Protein AF-A0A6B2VCV6-F1 (afdb_monomer)

Nearest PDB structures (foldseek):
  8g5c-assembly1_A  TM=2.458E-01  e=2.739E+00  Homo sapiens
  7qw4-assembly15_O  TM=3.442E-01  e=7.381E+00  Paracoccus denitrificans PD1222
  5jpq-assembly1_s  TM=2.391E-01  e=9.457E+00  Thermochaetoides thermophila

Mean predicted aligned error: 9.66 Å

Structure (mmCIF, N/CA/C/O backbone):
data_AF-A0A6B2VCV6-F1
#
_entry.id   AF-A0A6B2VCV6-F1
#
loop_
_atom_site.group_PDB
_atom_site.id
_atom_site.type_symbol
_atom_site.label_atom_id
_atom_site.label_alt_id
_atom_site.label_comp_id
_atom_site.label_asym_id
_atom_site.label_entity_id
_atom_site.label_seq_id
_atom_site.pdbx_PDB_ins_code
_atom_site.Cartn_x
_atom_site.Cartn_y
_atom_site.Cartn_z
_atom_site.occupancy
_atom_site.B_iso_or_equiv
_atom_site.auth_seq_id
_atom_site.auth_comp_id
_atom_site.auth_asym_id
_atom_site.auth_atom_id
_atom_site.pdbx_PDB_model_num
ATOM 1 N N . ASN A 1 1 ? -29.596 -4.178 15.393 1.00 35.25 1 ASN A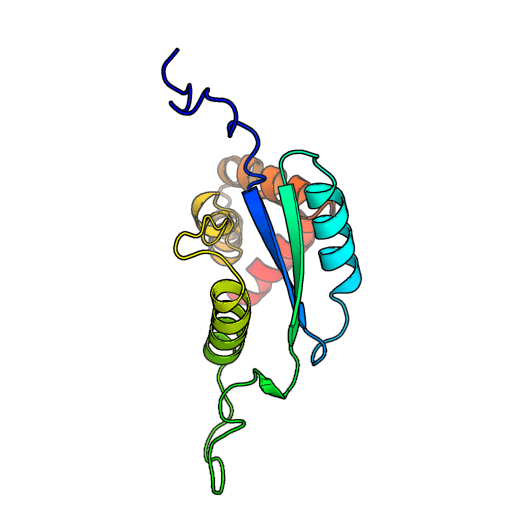 N 1
ATOM 2 C CA . ASN A 1 1 ? -28.484 -3.269 15.048 1.00 35.25 1 ASN A CA 1
ATOM 3 C C . ASN A 1 1 ? -28.053 -3.535 13.619 1.00 35.25 1 ASN A C 1
ATOM 5 O O . ASN A 1 1 ? -27.617 -4.648 13.352 1.00 35.25 1 ASN A O 1
ATOM 9 N N . PRO A 1 2 ? -28.209 -2.577 12.695 1.00 34.88 2 PRO A N 1
ATOM 10 C CA . PRO A 1 2 ? -27.600 -2.697 11.377 1.00 34.88 2 PRO A CA 1
ATOM 11 C C . PRO A 1 2 ? -26.077 -2.692 11.575 1.00 34.88 2 PRO 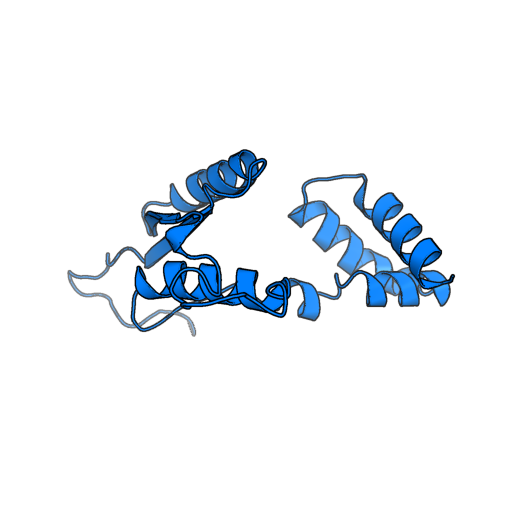A C 1
ATOM 13 O O . PRO A 1 2 ? -25.546 -1.776 12.197 1.00 34.88 2 PRO A O 1
ATOM 16 N N . GLY A 1 3 ? -25.395 -3.759 11.151 1.00 47.78 3 GLY A N 1
ATOM 17 C CA . GLY A 1 3 ? -23.944 -3.923 11.326 1.00 47.78 3 GLY A CA 1
ATOM 18 C C . GLY A 1 3 ? -23.490 -5.245 11.952 1.00 47.78 3 GLY A C 1
ATOM 19 O O . GLY A 1 3 ? -22.289 -5.468 12.076 1.00 47.78 3 GLY A O 1
ATOM 20 N N . THR A 1 4 ? -24.398 -6.145 12.336 1.00 46.25 4 THR A N 1
ATOM 21 C CA . THR A 1 4 ? -24.001 -7.504 12.730 1.00 46.25 4 THR A CA 1
ATOM 22 C C . THR A 1 4 ? -23.734 -8.323 11.469 1.00 46.25 4 THR A C 1
ATOM 24 O O . THR A 1 4 ? -24.664 -8.638 10.729 1.00 46.25 4 THR A O 1
ATOM 27 N N . LEU A 1 5 ? -22.466 -8.638 11.198 1.00 49.47 5 LEU A N 1
ATOM 28 C CA . LEU A 1 5 ? -22.099 -9.587 10.147 1.00 49.47 5 LEU A CA 1
ATOM 29 C C . LEU A 1 5 ? -22.738 -10.948 10.473 1.00 49.47 5 LEU A C 1
ATOM 31 O O . LEU A 1 5 ? -22.487 -11.525 11.535 1.00 49.47 5 LEU A O 1
ATOM 35 N N . LEU A 1 6 ? -23.602 -11.431 9.579 1.00 46.47 6 LEU A N 1
ATOM 36 C CA . LEU A 1 6 ? -24.189 -12.768 9.651 1.00 46.47 6 LEU A CA 1
ATOM 37 C C . LEU A 1 6 ? -23.083 -13.792 9.380 1.00 46.47 6 LEU A C 1
ATOM 39 O O . LEU A 1 6 ? -22.550 -13.867 8.280 1.00 46.47 6 LEU A O 1
ATOM 43 N N . GLY A 1 7 ? -22.720 -14.536 10.422 1.00 47.88 7 GLY A N 1
ATOM 44 C CA . GLY A 1 7 ? -21.598 -15.474 10.422 1.00 47.88 7 GLY A CA 1
ATOM 45 C C . GLY A 1 7 ? -21.258 -15.919 11.842 1.00 47.88 7 GLY A C 1
ATOM 46 O O . GLY A 1 7 ? -20.132 -15.762 12.292 1.00 47.88 7 GLY A O 1
ATOM 47 N N . HIS A 1 8 ? -22.260 -16.373 12.600 1.00 47.62 8 HIS A N 1
ATOM 48 C CA . HIS A 1 8 ? -22.093 -16.906 13.959 1.00 47.62 8 HIS A CA 1
ATOM 49 C C . HIS A 1 8 ? -22.407 -18.409 13.966 1.00 47.62 8 HIS A C 1
ATOM 51 O O . HIS A 1 8 ? -23.435 -18.849 14.469 1.00 47.62 8 HIS A O 1
ATOM 57 N N . GLY A 1 9 ? -21.509 -19.190 13.368 1.00 42.28 9 GLY A N 1
ATOM 58 C CA . GLY A 1 9 ? -21.375 -20.634 13.589 1.00 42.28 9 GLY A CA 1
ATOM 59 C C . GLY A 1 9 ? -19.960 -20.935 14.085 1.00 42.28 9 GLY A C 1
ATOM 60 O O . GLY A 1 9 ? -19.148 -20.023 14.157 1.00 42.28 9 GLY A O 1
ATOM 61 N N . ALA A 1 10 ? -19.616 -22.184 14.400 1.00 44.38 10 ALA A N 1
ATOM 62 C CA . ALA A 1 10 ? -18.304 -22.578 14.950 1.00 44.38 10 ALA A CA 1
ATOM 63 C C . ALA A 1 10 ? -17.058 -22.220 14.085 1.00 44.38 10 ALA A C 1
ATOM 65 O O . ALA A 1 10 ? -15.936 -22.490 14.501 1.00 44.38 10 ALA A O 1
ATOM 66 N N . GLY A 1 11 ? -17.241 -21.575 12.924 1.00 49.94 11 GLY A N 1
ATOM 67 C CA . GLY A 1 11 ? -16.219 -20.878 12.128 1.00 49.94 11 GLY A CA 1
ATOM 68 C C . GLY A 1 11 ? -16.146 -19.351 12.344 1.00 49.94 11 GLY A C 1
ATOM 69 O O . GLY A 1 11 ? -15.506 -18.659 11.563 1.00 49.94 11 GLY A O 1
ATOM 70 N N . ALA A 1 12 ? -16.775 -18.797 13.390 1.00 46.66 12 ALA A N 1
ATOM 71 C CA . ALA A 1 12 ? -16.830 -17.362 13.737 1.00 46.66 12 ALA A CA 1
ATOM 72 C C . ALA A 1 12 ? -15.486 -16.768 14.229 1.00 46.66 12 ALA A C 1
ATOM 74 O O . ALA A 1 12 ? -15.444 -15.882 15.084 1.00 46.66 12 ALA A O 1
ATOM 75 N N . GLY A 1 13 ? -14.380 -17.281 13.697 1.00 48.06 13 GLY A N 1
ATOM 76 C CA . GLY A 1 13 ? -13.006 -16.941 14.039 1.00 48.06 13 GLY A CA 1
ATOM 77 C C . GLY A 1 13 ? -12.074 -16.966 12.830 1.00 48.06 13 GLY A C 1
ATOM 78 O O . GLY A 1 13 ? -10.865 -17.102 13.020 1.00 48.06 13 GLY A O 1
ATOM 79 N N . GLU A 1 14 ? -12.596 -16.853 11.603 1.00 53.38 14 GLU A N 1
ATOM 80 C CA . GLU A 1 14 ? -11.739 -16.616 10.441 1.00 53.38 14 GLU A CA 1
ATOM 81 C C . GLU A 1 14 ? -11.044 -15.264 10.621 1.00 53.38 14 GLU A C 1
ATOM 83 O O . GLU A 1 14 ? -11.632 -14.187 10.504 1.00 53.38 14 GLU A O 1
ATOM 88 N N . ARG A 1 15 ? -9.778 -15.342 11.030 1.00 68.69 15 ARG A N 1
ATOM 89 C CA . ARG A 1 15 ? -8.917 -14.188 11.242 1.00 68.69 15 ARG A CA 1
ATOM 90 C C . ARG A 1 15 ? -8.770 -13.475 9.905 1.00 68.69 15 ARG A C 1
ATOM 92 O O . ARG A 1 15 ? -8.280 -14.076 8.952 1.00 68.69 15 ARG A O 1
ATOM 99 N N . LEU A 1 16 ? -9.182 -12.209 9.835 1.00 86.25 16 LEU A N 1
ATOM 100 C CA . LEU A 1 16 ? -8.983 -11.410 8.628 1.00 86.25 16 LEU A CA 1
ATOM 101 C C . LEU A 1 16 ? -7.488 -11.406 8.304 1.00 86.25 16 LEU A C 1
ATOM 103 O O . LEU A 1 16 ? -6.654 -11.134 9.173 1.00 86.25 16 LEU A O 1
ATOM 107 N N . LEU A 1 17 ? -7.150 -11.722 7.059 1.00 90.00 17 LEU A N 1
ATOM 108 C CA . LEU A 1 17 ? -5.768 -11.740 6.615 1.00 90.00 17 LEU A CA 1
ATOM 109 C C . LEU A 1 17 ? -5.266 -10.298 6.482 1.00 90.00 17 LEU A C 1
ATOM 111 O O . LEU A 1 17 ? -5.728 -9.536 5.632 1.00 90.00 17 LEU A O 1
ATOM 115 N N . ALA A 1 18 ? -4.316 -9.919 7.328 1.00 92.69 18 ALA A N 1
ATOM 116 C CA . ALA A 1 18 ? -3.593 -8.665 7.208 1.00 92.69 18 ALA A CA 1
ATOM 117 C C . ALA A 1 18 ? -2.308 -8.937 6.425 1.00 92.69 18 ALA A C 1
ATOM 119 O O . ALA A 1 18 ? -1.439 -9.657 6.908 1.00 92.69 18 ALA A O 1
ATOM 120 N N . VAL A 1 19 ? -2.180 -8.369 5.225 1.00 93.69 19 VAL A N 1
ATOM 121 C CA . VAL A 1 19 ? -0.991 -8.554 4.380 1.00 93.69 19 VAL A CA 1
ATOM 122 C C . VAL A 1 19 ? -0.165 -7.274 4.350 1.00 93.69 19 VAL A C 1
ATOM 124 O O . VAL A 1 19 ? -0.638 -6.218 3.917 1.00 93.69 19 VAL A O 1
ATOM 127 N N . THR A 1 20 ? 1.090 -7.362 4.780 1.00 93.81 20 THR A N 1
ATOM 128 C CA . THR A 1 20 ? 2.066 -6.269 4.690 1.00 93.81 20 THR A CA 1
ATOM 129 C C . THR A 1 20 ? 3.143 -6.634 3.687 1.00 93.81 20 THR A C 1
ATOM 131 O O . THR A 1 20 ? 3.700 -7.721 3.751 1.00 93.81 20 THR A O 1
ATOM 134 N N . PHE A 1 21 ? 3.443 -5.723 2.763 1.00 93.12 21 PHE A N 1
ATOM 135 C CA . PHE A 1 21 ? 4.557 -5.897 1.838 1.00 93.12 21 PHE A CA 1
ATOM 136 C C . PHE A 1 21 ? 5.822 -5.284 2.441 1.00 93.12 21 PHE A C 1
ATOM 138 O O . PHE A 1 21 ? 5.796 -4.119 2.837 1.00 93.12 21 PHE A O 1
ATOM 145 N N . ASN A 1 22 ? 6.896 -6.063 2.512 1.00 93.88 22 ASN A N 1
ATOM 146 C CA . ASN A 1 22 ? 8.218 -5.627 2.929 1.00 93.88 22 ASN A CA 1
ATOM 147 C C . ASN A 1 22 ? 9.128 -5.568 1.699 1.00 93.88 22 ASN A C 1
ATOM 149 O O . ASN A 1 22 ? 9.493 -6.603 1.143 1.00 93.88 22 ASN A O 1
ATOM 153 N N . ASP A 1 23 ? 9.450 -4.353 1.270 1.00 92.19 23 ASP A N 1
ATOM 154 C CA . ASP A 1 23 ? 10.297 -4.117 0.108 1.00 92.19 23 ASP A CA 1
ATOM 155 C C . ASP A 1 23 ? 11.773 -4.167 0.503 1.00 92.19 23 ASP A C 1
ATOM 157 O O . ASP A 1 23 ? 12.258 -3.295 1.219 1.00 92.19 23 ASP A O 1
ATOM 161 N N . LEU A 1 24 ? 12.482 -5.183 0.028 1.00 91.88 24 LEU A N 1
ATOM 162 C CA . LEU A 1 24 ? 13.901 -5.394 0.286 1.00 91.88 24 LEU A CA 1
ATOM 163 C C . LEU A 1 24 ? 14.797 -4.554 -0.635 1.00 91.88 24 LEU A C 1
ATOM 165 O O . LEU A 1 24 ? 15.972 -4.377 -0.324 1.00 91.88 24 LEU A O 1
ATOM 169 N N . ALA A 1 25 ? 14.263 -4.010 -1.735 1.00 89.12 25 ALA A N 1
ATOM 170 C CA . ALA A 1 25 ? 15.018 -3.152 -2.650 1.00 89.12 25 ALA A CA 1
ATOM 171 C C . ALA A 1 25 ? 15.107 -1.692 -2.163 1.00 89.12 25 ALA A C 1
ATOM 173 O O . ALA A 1 25 ? 15.866 -0.895 -2.715 1.00 89.12 25 ALA A O 1
ATOM 174 N N . VAL A 1 26 ? 14.324 -1.306 -1.146 1.00 85.12 26 VAL A N 1
ATOM 175 C CA . VAL A 1 26 ? 14.257 0.074 -0.643 1.00 85.12 26 VAL A CA 1
ATOM 176 C C . VAL A 1 26 ? 14.344 0.099 0.882 1.00 85.12 26 VAL A C 1
ATOM 178 O O . VAL A 1 26 ? 13.467 -0.412 1.571 1.00 85.12 26 VAL A O 1
ATOM 181 N N . GLY A 1 27 ? 15.364 0.769 1.423 1.00 85.69 27 GLY A N 1
ATOM 182 C CA . GLY A 1 27 ? 15.507 0.971 2.871 1.00 85.69 27 GLY A CA 1
ATOM 183 C C . GLY A 1 27 ? 14.557 2.027 3.459 1.00 85.69 27 GLY A C 1
ATOM 184 O O . GLY A 1 27 ? 13.921 2.799 2.737 1.00 85.69 27 GLY A O 1
ATOM 185 N N . GLY A 1 28 ? 14.490 2.104 4.794 1.00 85.88 28 GLY A N 1
ATOM 186 C CA . GLY A 1 28 ? 13.758 3.162 5.508 1.00 85.88 28 GLY A CA 1
ATOM 187 C C . GLY A 1 28 ? 12.273 2.863 5.748 1.00 85.88 28 GLY A C 1
ATOM 188 O O . GLY A 1 28 ? 11.483 3.780 5.995 1.00 85.88 28 GLY A O 1
ATOM 189 N N . ARG A 1 29 ? 11.868 1.593 5.638 1.00 85.88 29 ARG A N 1
ATOM 190 C CA . ARG A 1 29 ? 10.486 1.121 5.846 1.00 85.88 29 ARG A CA 1
ATOM 191 C C . ARG A 1 29 ? 10.279 0.402 7.177 1.00 85.88 29 ARG A C 1
ATOM 193 O O . ARG A 1 29 ? 9.159 0.000 7.482 1.00 85.88 29 ARG A O 1
ATOM 200 N N . GLU A 1 30 ? 11.309 0.309 8.007 1.00 89.94 30 GLU A N 1
ATOM 201 C CA . GLU A 1 30 ? 11.318 -0.447 9.262 1.00 89.94 30 GLU A CA 1
ATOM 202 C C . GLU A 1 30 ? 10.234 0.062 10.219 1.00 89.94 30 GLU A C 1
ATOM 204 O O . GLU A 1 30 ? 9.441 -0.716 10.744 1.00 89.94 30 GLU A O 1
ATOM 209 N N . ALA A 1 31 ? 10.107 1.386 10.350 1.00 88.88 31 ALA A N 1
ATOM 210 C CA . ALA A 1 31 ? 9.077 1.996 11.187 1.00 88.88 31 ALA A CA 1
ATOM 211 C C . ALA A 1 31 ? 7.649 1.743 10.664 1.00 88.88 31 ALA A C 1
ATOM 213 O O . ALA A 1 31 ? 6.692 1.738 11.434 1.00 88.88 31 ALA A O 1
ATOM 214 N N . GLU A 1 32 ? 7.466 1.586 9.349 1.00 89.19 32 GLU A N 1
ATOM 215 C CA . GLU A 1 32 ? 6.163 1.243 8.766 1.00 89.19 32 GLU A CA 1
ATOM 216 C C . GLU A 1 32 ? 5.815 -0.227 9.011 1.00 89.19 32 GLU A C 1
ATOM 218 O O . GLU A 1 32 ? 4.681 -0.523 9.393 1.00 89.19 32 GLU A O 1
ATOM 223 N N . LEU A 1 33 ? 6.799 -1.118 8.874 1.00 92.19 33 LEU A N 1
ATOM 224 C CA . LEU A 1 33 ? 6.669 -2.540 9.177 1.00 92.19 33 LEU A CA 1
ATOM 225 C C . LEU A 1 33 ? 6.339 -2.774 10.661 1.00 92.19 33 LEU A C 1
ATOM 227 O O . LEU A 1 33 ? 5.417 -3.525 10.973 1.00 92.19 33 LEU A O 1
ATOM 231 N N . GLU A 1 34 ? 7.027 -2.082 11.572 1.00 93.38 34 GLU A N 1
ATOM 232 C CA . GLU A 1 34 ? 6.776 -2.150 13.017 1.00 93.38 34 GLU A CA 1
ATOM 233 C C . GLU A 1 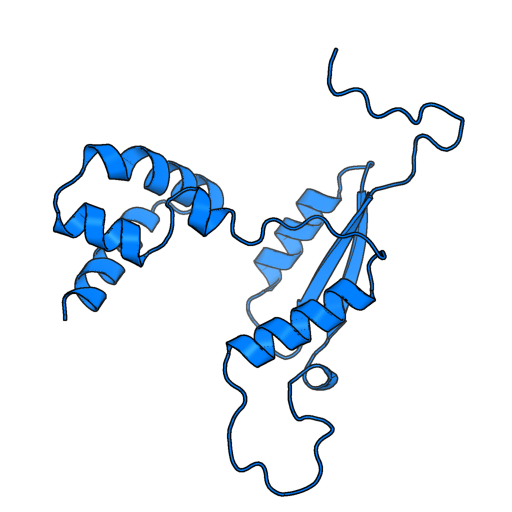34 ? 5.355 -1.682 13.370 1.00 93.38 34 GLU A C 1
ATOM 235 O O . GLU A 1 34 ? 4.629 -2.349 14.117 1.00 93.38 34 GLU A O 1
ATOM 240 N N . ARG A 1 35 ? 4.908 -0.563 12.777 1.00 91.25 35 ARG A N 1
ATOM 241 C CA . ARG A 1 35 ? 3.526 -0.083 12.937 1.00 91.25 35 ARG A CA 1
ATOM 242 C C . ARG A 1 35 ? 2.514 -1.107 12.432 1.00 91.25 35 ARG A C 1
ATOM 244 O O . ARG A 1 35 ? 1.504 -1.333 13.097 1.00 91.25 35 ARG A O 1
ATOM 251 N N . ALA A 1 36 ? 2.771 -1.729 11.282 1.00 92.94 36 ALA A N 1
ATOM 252 C CA . ALA A 1 36 ? 1.907 -2.775 10.748 1.00 92.94 36 ALA A CA 1
ATOM 253 C C . ALA A 1 36 ? 1.847 -3.993 11.683 1.00 92.94 36 ALA A C 1
ATOM 255 O O . ALA A 1 36 ? 0.750 -4.462 11.976 1.00 92.94 36 ALA A O 1
ATOM 256 N N . GLY A 1 37 ? 2.987 -4.439 12.221 1.00 92.69 37 GLY A N 1
ATOM 257 C CA . GLY A 1 37 ? 3.050 -5.521 13.209 1.00 92.69 37 GLY A CA 1
ATOM 258 C C . GLY A 1 37 ? 2.272 -5.202 14.488 1.00 92.69 37 GLY A C 1
ATOM 259 O O . GLY A 1 37 ? 1.497 -6.025 14.968 1.00 92.69 37 GLY A O 1
ATOM 260 N N . THR A 1 38 ? 2.384 -3.969 14.988 1.00 94.62 38 THR A N 1
ATOM 261 C CA . THR A 1 38 ? 1.621 -3.504 16.161 1.00 94.62 38 THR A CA 1
ATOM 262 C C . THR A 1 38 ? 0.112 -3.536 15.907 1.00 94.62 38 THR A C 1
ATOM 264 O O . THR A 1 38 ? -0.652 -3.995 16.753 1.00 94.62 38 THR A O 1
ATOM 267 N N . LEU A 1 39 ? -0.337 -3.080 14.733 1.00 89.62 39 LEU A N 1
ATOM 268 C CA . LEU A 1 39 ? -1.752 -3.136 14.346 1.00 89.62 39 LEU A CA 1
ATOM 269 C C . LEU A 1 39 ? -2.242 -4.580 14.179 1.00 89.62 39 LEU A C 1
ATOM 271 O O . LEU A 1 39 ? -3.375 -4.902 14.546 1.00 89.62 39 LEU A O 1
ATOM 275 N N . ALA A 1 40 ? -1.387 -5.445 13.640 1.00 90.38 40 ALA A N 1
ATOM 276 C CA . ALA A 1 40 ? -1.707 -6.832 13.351 1.00 90.38 40 ALA A CA 1
ATOM 277 C C . ALA A 1 40 ? -1.610 -7.764 14.572 1.00 90.38 40 ALA A C 1
ATOM 279 O O . ALA A 1 40 ? -2.106 -8.885 14.512 1.00 90.38 40 ALA A O 1
ATOM 280 N N . ALA A 1 41 ? -1.089 -7.283 15.708 1.00 89.06 41 ALA A N 1
ATOM 281 C CA . ALA A 1 41 ? -1.139 -7.976 17.000 1.00 89.06 41 ALA A CA 1
ATOM 282 C C . ALA A 1 41 ? -2.575 -8.183 17.532 1.00 89.06 41 ALA A C 1
ATOM 284 O O . ALA A 1 41 ? -2.786 -8.873 18.531 1.00 89.06 41 ALA A O 1
ATOM 285 N N . ASN A 1 42 ? -3.583 -7.594 16.878 1.00 86.88 42 ASN A N 1
ATOM 286 C CA . ASN A 1 42 ? -4.987 -7.855 17.164 1.00 86.88 42 ASN A CA 1
ATOM 287 C C . ASN A 1 42 ? -5.327 -9.344 16.918 1.00 86.88 42 ASN A C 1
ATOM 289 O O . ASN A 1 42 ? -5.192 -9.803 15.786 1.00 86.88 42 ASN A O 1
ATOM 293 N N . PRO A 1 43 ? -5.872 -10.084 17.907 1.00 85.12 43 PRO A N 1
ATOM 294 C CA . PRO A 1 43 ? -6.189 -11.512 17.766 1.00 85.12 43 PRO A CA 1
ATOM 295 C C . PRO A 1 43 ? -7.165 -11.860 16.633 1.00 85.12 43 PRO A C 1
ATOM 297 O O . PRO A 1 43 ? -7.256 -13.017 16.228 1.00 85.12 43 PRO A O 1
ATOM 300 N N . ARG A 1 44 ? -7.916 -10.872 16.128 1.00 86.00 44 ARG A N 1
ATOM 301 C CA . ARG A 1 44 ? -8.831 -11.025 14.986 1.00 86.00 44 ARG A CA 1
ATOM 302 C C . ARG A 1 44 ? -8.123 -11.008 13.632 1.00 86.00 44 ARG A C 1
ATOM 304 O O . ARG A 1 44 ? -8.783 -11.228 12.621 1.00 86.00 44 ARG A O 1
ATOM 311 N N . LEU A 1 45 ? -6.826 -10.709 13.603 1.00 88.62 45 LEU A N 1
ATOM 312 C CA . LEU A 1 45 ? -6.025 -10.620 12.392 1.00 88.62 45 LEU A CA 1
ATOM 313 C C . LEU A 1 45 ? -5.038 -11.786 12.319 1.00 88.62 45 LEU A C 1
ATOM 315 O O . LEU A 1 45 ? -4.482 -12.228 13.323 1.00 88.62 45 LEU A O 1
ATOM 319 N N . HIS A 1 46 ? -4.825 -12.288 11.108 1.00 88.06 46 HIS A N 1
ATOM 320 C CA . HIS A 1 46 ? -3.717 -13.174 10.783 1.00 88.06 46 HIS A CA 1
ATOM 321 C C . HIS A 1 46 ? -2.728 -12.364 9.953 1.00 88.06 46 HIS A C 1
ATOM 323 O O . HIS A 1 46 ? -3.041 -11.976 8.828 1.00 88.06 46 HIS A O 1
ATOM 329 N N . HIS A 1 47 ? -1.573 -12.032 10.530 1.00 91.19 47 HIS A N 1
ATOM 330 C CA . HIS A 1 47 ? -0.588 -11.178 9.870 1.00 91.19 47 HIS A CA 1
ATOM 331 C C . HIS A 1 47 ? 0.340 -12.001 8.987 1.00 91.19 47 HIS A C 1
ATOM 333 O O . HIS A 1 47 ? 0.982 -12.932 9.463 1.00 91.19 47 HIS A O 1
ATOM 339 N N . VAL A 1 48 ? 0.442 -11.626 7.716 1.00 91.94 48 VAL A N 1
ATOM 340 C CA . VAL A 1 48 ? 1.421 -12.172 6.778 1.00 91.94 48 VAL A CA 1
ATOM 341 C C . VAL A 1 48 ? 2.268 -11.029 6.244 1.00 91.94 48 VAL A C 1
ATOM 343 O O . VAL A 1 48 ? 1.752 -10.034 5.728 1.00 91.94 48 VAL A O 1
ATOM 346 N N . VAL A 1 49 ? 3.583 -11.184 6.364 1.00 93.62 49 VAL A N 1
ATOM 347 C CA . VAL A 1 49 ? 4.554 -10.288 5.744 1.00 93.62 49 VAL A CA 1
ATOM 348 C C . VAL A 1 49 ? 5.051 -10.944 4.466 1.00 93.62 49 VAL A C 1
ATOM 350 O O . VAL A 1 49 ? 5.614 -12.033 4.496 1.00 93.62 49 VAL A O 1
ATOM 353 N N . VAL A 1 50 ? 4.826 -10.271 3.346 1.00 93.06 50 VAL A N 1
ATOM 354 C CA . VAL A 1 50 ? 5.269 -10.689 2.019 1.00 93.06 50 VAL A CA 1
ATOM 355 C C . VAL A 1 50 ? 6.497 -9.876 1.683 1.00 93.06 50 VAL A C 1
ATOM 357 O O . VAL A 1 50 ? 6.422 -8.652 1.596 1.00 93.06 50 VAL A O 1
ATOM 360 N N . THR A 1 51 ? 7.625 -10.541 1.509 1.00 93.38 51 THR A N 1
ATOM 361 C CA . THR A 1 51 ? 8.851 -9.898 1.046 1.00 93.38 51 THR A CA 1
ATOM 362 C C . THR A 1 51 ? 8.893 -9.878 -0.474 1.00 93.38 51 THR A C 1
ATOM 364 O O . THR A 1 51 ? 8.498 -10.850 -1.111 1.00 93.38 51 THR A O 1
ATOM 367 N N . GLY A 1 52 ? 9.414 -8.801 -1.044 1.00 91.50 52 GLY A N 1
ATOM 368 C CA . GLY A 1 52 ? 9.846 -8.750 -2.440 1.00 91.50 52 GLY A CA 1
ATOM 369 C C . GLY A 1 52 ? 10.971 -7.736 -2.581 1.00 91.50 52 GLY A C 1
ATOM 370 O O . GLY A 1 52 ? 11.164 -6.918 -1.685 1.00 91.50 52 GLY A O 1
ATOM 371 N N . GLY A 1 53 ? 11.727 -7.788 -3.667 1.00 91.06 53 GLY A N 1
ATOM 372 C CA . GLY A 1 53 ? 12.827 -6.871 -3.932 1.00 91.06 53 GLY A CA 1
ATOM 373 C C . GLY A 1 53 ? 12.949 -6.575 -5.420 1.00 91.06 53 GLY A C 1
ATOM 374 O O . GLY A 1 53 ? 11.986 -6.162 -6.064 1.00 91.06 53 GLY A O 1
ATOM 375 N N . GLU A 1 54 ? 14.147 -6.752 -5.965 1.00 90.94 54 GLU A N 1
ATOM 376 C CA . GLU A 1 54 ? 14.417 -6.501 -7.385 1.00 90.94 54 GLU A CA 1
ATOM 377 C C . GLU A 1 54 ? 13.601 -7.418 -8.310 1.00 90.94 54 GLU A C 1
ATOM 379 O O . GLU A 1 54 ? 13.195 -7.000 -9.389 1.00 90.94 54 GLU A O 1
ATOM 384 N N . ASP A 1 55 ? 13.263 -8.616 -7.836 1.00 91.00 55 ASP A N 1
ATOM 385 C CA . ASP A 1 55 ? 12.449 -9.626 -8.519 1.00 91.00 55 ASP A CA 1
ATOM 386 C C . ASP A 1 55 ? 11.003 -9.186 -8.799 1.00 91.00 55 ASP A C 1
ATOM 388 O O . ASP A 1 55 ? 10.346 -9.736 -9.676 1.00 91.00 55 ASP A O 1
ATOM 392 N N . VAL A 1 56 ? 10.494 -8.184 -8.076 1.00 92.69 56 VAL A N 1
ATOM 393 C CA . VAL A 1 56 ? 9.150 -7.627 -8.308 1.00 92.69 56 VAL A CA 1
ATOM 394 C C . VAL A 1 56 ? 9.180 -6.266 -9.001 1.00 92.69 56 VAL A C 1
ATOM 396 O O . VAL A 1 56 ? 8.129 -5.632 -9.152 1.00 92.69 56 VAL A O 1
ATOM 399 N N . LEU A 1 57 ? 10.359 -5.771 -9.394 1.00 90.94 57 LEU A N 1
ATOM 400 C CA . LEU A 1 57 ? 10.461 -4.509 -10.118 1.00 90.94 57 LEU A CA 1
ATOM 401 C C . LEU A 1 57 ? 9.920 -4.656 -11.548 1.00 90.94 57 LEU A C 1
ATOM 403 O O . LEU A 1 57 ? 10.060 -5.708 -12.174 1.00 90.94 57 LEU A O 1
ATOM 407 N N . PRO A 1 58 ? 9.297 -3.601 -12.106 1.00 91.25 58 PRO A N 1
ATOM 408 C CA . PRO A 1 58 ? 8.894 -3.624 -13.502 1.00 91.25 58 PRO A CA 1
ATOM 409 C C . PRO A 1 58 ? 10.104 -3.851 -14.410 1.00 91.25 58 PRO A C 1
ATOM 411 O O . PRO A 1 58 ? 11.183 -3.325 -14.149 1.00 91.25 58 PRO A O 1
ATOM 414 N N . TYR A 1 59 ? 9.873 -4.570 -15.506 1.00 90.31 59 TYR A N 1
ATOM 415 C CA . TYR A 1 59 ? 10.850 -4.844 -16.564 1.00 90.31 59 TYR A CA 1
ATOM 416 C C . TYR A 1 59 ? 11.983 -5.816 -16.210 1.00 90.31 59 TYR A C 1
ATOM 418 O O . TYR A 1 59 ? 12.819 -6.059 -17.071 1.00 90.31 59 TYR A O 1
ATOM 426 N N . VAL A 1 60 ? 11.991 -6.420 -15.014 1.00 90.19 60 VAL A N 1
ATOM 427 C CA . VAL A 1 60 ? 13.033 -7.389 -14.617 1.00 90.19 60 VAL A CA 1
ATOM 428 C C . VAL A 1 60 ? 13.114 -8.607 -15.550 1.00 90.19 60 VAL A C 1
ATOM 430 O O . VAL A 1 60 ? 14.205 -9.087 -15.831 1.00 90.19 60 VAL A O 1
ATOM 433 N N . ASP A 1 61 ? 11.974 -9.042 -16.091 1.00 88.88 61 ASP A N 1
ATOM 434 C CA . ASP A 1 61 ? 11.874 -10.191 -17.002 1.00 88.88 61 ASP A CA 1
ATOM 435 C C . ASP A 1 61 ? 11.907 -9.797 -18.494 1.00 88.88 61 ASP A C 1
ATOM 437 O O . ASP A 1 61 ? 11.618 -10.626 -19.357 1.00 88.88 61 ASP A O 1
ATOM 441 N N . LEU A 1 62 ? 12.162 -8.523 -18.825 1.00 89.94 62 LEU A N 1
ATOM 442 C CA . LEU A 1 62 ? 12.241 -8.090 -20.222 1.00 89.94 62 LEU A CA 1
ATOM 443 C C . LEU A 1 62 ? 13.652 -8.289 -20.773 1.00 89.94 62 LEU A C 1
ATOM 445 O O . LEU A 1 62 ? 14.626 -7.773 -20.232 1.00 89.94 62 LEU A O 1
ATOM 449 N N . ASP A 1 63 ? 13.732 -8.973 -21.910 1.00 87.44 63 ASP A N 1
ATOM 450 C CA . ASP A 1 63 ? 14.980 -9.157 -22.639 1.00 87.44 63 ASP A CA 1
ATOM 451 C C . ASP A 1 63 ? 15.309 -7.946 -23.527 1.00 87.44 63 ASP A C 1
ATOM 453 O O . ASP A 1 63 ? 14.443 -7.369 -24.191 1.00 87.44 63 ASP A O 1
ATOM 457 N N . GLY A 1 64 ? 16.601 -7.618 -23.613 1.00 85.50 64 GLY A N 1
ATOM 458 C CA . GLY A 1 64 ? 17.128 -6.577 -24.498 1.00 85.50 64 GLY A CA 1
ATOM 459 C C . GLY A 1 64 ? 17.356 -5.219 -23.819 1.00 85.50 64 GLY A C 1
ATOM 460 O O . GLY A 1 64 ? 17.132 -5.059 -22.620 1.00 85.50 64 GLY A O 1
ATOM 461 N N . PRO A 1 65 ? 17.881 -4.228 -24.561 1.00 84.94 65 PRO A N 1
ATOM 462 C CA . PRO A 1 65 ? 18.184 -2.917 -24.001 1.00 84.94 65 PRO A CA 1
ATOM 463 C C . PRO A 1 65 ? 16.894 -2.175 -23.632 1.00 84.94 65 PRO A C 1
ATOM 465 O O . PRO A 1 65 ? 16.067 -1.885 -24.498 1.00 84.94 65 PRO A O 1
ATOM 468 N N . LEU A 1 66 ? 16.746 -1.834 -22.351 1.00 86.06 66 LEU A N 1
ATOM 469 C CA . LEU A 1 66 ? 15.646 -1.002 -21.871 1.00 86.06 66 LEU A CA 1
ATOM 470 C C . LEU A 1 66 ? 15.813 0.423 -22.417 1.00 86.06 66 LEU A C 1
ATOM 472 O O . LEU A 1 66 ? 16.832 1.070 -22.177 1.00 86.06 66 LEU A O 1
ATOM 476 N N . THR A 1 67 ? 14.822 0.907 -23.166 1.00 88.25 67 THR A N 1
ATOM 477 C CA . THR A 1 67 ? 14.820 2.272 -23.720 1.00 88.25 67 THR A CA 1
ATOM 478 C C . THR A 1 67 ? 14.393 3.319 -22.698 1.00 88.25 67 THR A C 1
ATOM 480 O O . THR A 1 67 ? 14.742 4.486 -22.848 1.00 88.25 67 THR A O 1
ATOM 483 N N . ASP A 1 68 ? 13.663 2.897 -21.663 1.00 87.50 68 ASP A N 1
ATOM 484 C CA . ASP A 1 68 ? 13.023 3.766 -20.683 1.00 87.50 68 ASP A CA 1
ATOM 485 C C . ASP A 1 68 ? 13.091 3.164 -19.276 1.00 87.50 68 ASP A C 1
ATOM 487 O O . ASP A 1 68 ? 12.987 1.949 -19.085 1.00 87.50 68 ASP A O 1
ATOM 491 N N . GLU A 1 69 ? 13.200 4.030 -18.269 1.00 87.81 69 GLU A N 1
ATOM 492 C CA . GLU A 1 69 ? 13.081 3.633 -16.866 1.00 87.81 69 GLU A CA 1
ATOM 493 C C . GLU A 1 69 ? 11.604 3.504 -16.452 1.00 87.81 69 GLU A C 1
ATOM 495 O O . GLU A 1 69 ? 10.751 4.291 -16.887 1.00 87.81 69 GLU A O 1
ATOM 500 N N . PRO A 1 70 ? 11.253 2.542 -15.578 1.00 89.69 70 PRO A N 1
ATOM 501 C CA . PRO A 1 70 ? 9.885 2.408 -15.114 1.00 89.69 70 PRO A CA 1
ATOM 502 C C . PRO A 1 70 ? 9.479 3.608 -14.257 1.00 89.69 70 PRO A C 1
ATOM 504 O O . PRO A 1 70 ? 10.083 3.917 -13.230 1.00 89.69 70 PRO A O 1
ATOM 507 N N . GLY A 1 71 ? 8.378 4.253 -14.643 1.00 91.69 71 GLY A N 1
ATOM 508 C CA . GLY A 1 71 ? 7.803 5.338 -13.858 1.00 91.69 71 GLY A CA 1
ATOM 509 C C . GLY A 1 71 ? 7.415 4.887 -12.435 1.00 91.69 71 GLY A C 1
ATOM 510 O O . GLY A 1 71 ? 7.013 3.735 -12.235 1.00 91.69 71 GLY A O 1
ATOM 511 N N . PRO A 1 72 ? 7.425 5.786 -11.430 1.00 90.62 72 PRO A N 1
ATOM 512 C CA . PRO A 1 72 ? 7.123 5.435 -10.034 1.00 90.62 72 PRO A CA 1
ATOM 513 C C . PRO A 1 72 ? 5.758 4.757 -9.812 1.00 90.62 72 PRO A C 1
ATOM 515 O O . PRO A 1 72 ? 5.580 3.979 -8.867 1.00 90.62 72 PRO A O 1
ATOM 518 N N . SER A 1 73 ? 4.780 5.041 -10.677 1.00 90.94 73 SER A N 1
ATOM 519 C CA . SER A 1 73 ? 3.461 4.403 -10.662 1.00 90.94 73 SER A CA 1
ATOM 520 C C . SER A 1 73 ? 3.530 2.916 -11.010 1.00 90.94 73 SER A C 1
ATOM 522 O O . SER A 1 73 ? 2.866 2.122 -10.346 1.00 90.94 73 SER A O 1
ATOM 524 N N . LEU A 1 74 ? 4.357 2.527 -11.986 1.00 92.88 74 LEU A N 1
ATOM 525 C CA . LEU A 1 74 ? 4.551 1.129 -12.379 1.00 92.88 74 LEU A CA 1
ATOM 526 C C . LEU A 1 74 ? 5.228 0.342 -11.264 1.00 92.88 74 LEU A C 1
ATOM 528 O O . LEU A 1 74 ? 4.769 -0.742 -10.915 1.00 92.88 74 LEU A O 1
ATOM 532 N N . VAL A 1 75 ? 6.250 0.926 -10.639 1.00 91.88 75 VAL A N 1
ATOM 533 C CA . VAL A 1 75 ? 6.928 0.313 -9.492 1.00 91.88 75 VAL A CA 1
ATOM 534 C C . VAL A 1 75 ? 5.942 0.093 -8.335 1.00 91.88 75 VAL A C 1
ATOM 536 O O . VAL A 1 75 ? 5.890 -0.979 -7.735 1.00 91.88 75 VAL A O 1
ATOM 539 N N . THR A 1 76 ? 5.100 1.088 -8.039 1.00 90.75 76 THR A N 1
ATOM 540 C CA . THR A 1 76 ? 4.063 0.969 -7.000 1.00 90.75 76 THR A CA 1
ATOM 541 C C . THR A 1 76 ? 3.024 -0.101 -7.350 1.00 90.75 76 THR A C 1
ATOM 543 O O . THR A 1 76 ? 2.641 -0.897 -6.492 1.00 90.75 76 THR A O 1
ATOM 546 N N . ALA A 1 77 ? 2.583 -0.150 -8.609 1.00 93.00 77 ALA A N 1
ATOM 547 C CA . ALA A 1 77 ? 1.616 -1.132 -9.085 1.00 93.00 77 ALA A CA 1
ATOM 548 C C . ALA A 1 77 ? 2.162 -2.567 -9.012 1.00 93.00 77 ALA A C 1
ATOM 550 O O . ALA A 1 77 ? 1.442 -3.460 -8.565 1.00 93.00 77 ALA A O 1
ATOM 551 N N . ALA A 1 78 ? 3.427 -2.785 -9.380 1.00 93.12 78 ALA A N 1
ATOM 552 C CA . ALA A 1 78 ? 4.070 -4.095 -9.310 1.00 93.12 78 ALA A CA 1
ATOM 553 C C . ALA A 1 78 ? 4.141 -4.616 -7.863 1.00 93.12 78 ALA A C 1
ATOM 555 O O . ALA A 1 78 ? 3.681 -5.721 -7.574 1.00 93.12 78 ALA A O 1
ATOM 556 N N . ARG A 1 79 ? 4.557 -3.763 -6.917 1.00 91.31 79 ARG A N 1
ATOM 557 C CA . ARG A 1 79 ? 4.550 -4.084 -5.477 1.00 91.31 79 ARG A CA 1
ATOM 558 C C . ARG A 1 79 ? 3.148 -4.371 -4.944 1.00 91.31 79 ARG A C 1
ATOM 560 O O . ARG A 1 79 ? 2.950 -5.295 -4.157 1.00 91.31 79 ARG A O 1
ATOM 567 N N . HIS A 1 80 ? 2.145 -3.599 -5.370 1.00 91.75 80 HIS A N 1
ATOM 568 C CA . HIS A 1 80 ? 0.754 -3.884 -5.020 1.00 91.75 80 HIS A CA 1
ATOM 569 C C . HIS A 1 80 ? 0.297 -5.231 -5.566 1.00 91.75 80 HIS A C 1
ATOM 571 O O . HIS A 1 80 ? -0.352 -5.969 -4.833 1.00 91.75 80 HIS A O 1
ATOM 577 N N . ARG A 1 81 ? 0.666 -5.582 -6.799 1.00 91.50 81 ARG A N 1
ATOM 578 C CA . ARG A 1 81 ? 0.337 -6.881 -7.386 1.00 91.50 81 ARG A CA 1
ATOM 579 C C . ARG A 1 81 ? 0.947 -8.027 -6.585 1.00 91.50 81 ARG A C 1
ATOM 581 O O . ARG A 1 81 ? 0.207 -8.931 -6.219 1.00 91.50 81 ARG A O 1
ATOM 588 N N . ALA A 1 82 ? 2.235 -7.947 -6.245 1.00 90.81 82 ALA A N 1
ATOM 589 C CA . ALA A 1 82 ? 2.910 -8.948 -5.417 1.00 90.81 82 ALA A CA 1
ATOM 590 C C . ALA A 1 82 ? 2.221 -9.119 -4.051 1.00 90.81 82 ALA A C 1
ATOM 592 O O . ALA A 1 82 ? 1.908 -10.231 -3.633 1.00 90.81 82 ALA A O 1
ATOM 593 N N . ARG A 1 83 ? 1.888 -8.003 -3.388 1.00 91.38 83 ARG A N 1
ATOM 594 C CA . ARG A 1 83 ? 1.161 -8.017 -2.110 1.00 91.38 83 ARG A CA 1
ATOM 595 C C . ARG A 1 83 ? -0.227 -8.650 -2.221 1.00 91.38 83 ARG A C 1
ATOM 597 O O . ARG A 1 83 ? -0.601 -9.436 -1.362 1.00 91.38 83 ARG A O 1
ATOM 604 N N . LEU A 1 84 ? -1.010 -8.248 -3.221 1.00 90.38 84 LEU A N 1
ATOM 605 C CA . LEU A 1 84 ? -2.394 -8.700 -3.386 1.00 90.38 84 LEU A CA 1
ATOM 606 C C . LEU A 1 84 ? -2.453 -10.166 -3.841 1.00 90.38 84 LEU A C 1
ATOM 608 O O . LEU A 1 84 ? -3.364 -10.884 -3.453 1.00 90.38 84 LEU A O 1
ATOM 612 N N . ALA A 1 85 ? -1.466 -10.636 -4.607 1.00 90.62 85 ALA A N 1
ATOM 613 C CA . ALA A 1 85 ? -1.374 -12.036 -5.021 1.00 90.62 85 ALA A CA 1
ATOM 614 C C . ALA A 1 85 ? -1.155 -12.999 -3.841 1.00 90.62 85 ALA A C 1
ATOM 616 O O . ALA A 1 85 ? -1.592 -14.142 -3.895 1.00 90.62 85 ALA A O 1
ATOM 617 N N . ALA A 1 86 ? -0.509 -12.533 -2.771 1.00 86.31 86 ALA A N 1
ATOM 618 C CA . ALA A 1 86 ? -0.346 -13.289 -1.530 1.00 86.31 86 ALA A CA 1
ATOM 619 C C . ALA A 1 86 ? -1.574 -13.220 -0.597 1.00 86.31 86 ALA A C 1
ATOM 621 O O . ALA A 1 86 ? -1.582 -13.851 0.461 1.00 86.31 86 ALA A O 1
ATOM 622 N N . GLY A 1 87 ? -2.574 -12.404 -0.945 1.00 81.81 87 GLY A N 1
ATOM 623 C CA . GLY A 1 87 ? -3.813 -12.234 -0.196 1.00 81.81 87 GLY A CA 1
ATOM 624 C C . GLY A 1 87 ? -4.942 -13.162 -0.655 1.00 81.81 87 GLY A C 1
ATOM 625 O O . GLY A 1 87 ? -4.726 -14.163 -1.332 1.00 81.81 87 GLY A O 1
ATOM 626 N N . SER A 1 88 ? -6.170 -12.820 -0.259 1.00 80.75 88 SER A N 1
ATOM 627 C CA . SER A 1 88 ? -7.393 -13.495 -0.723 1.00 80.75 88 SER A CA 1
ATOM 628 C C . SER A 1 88 ? -7.848 -12.934 -2.078 1.00 80.75 88 SER A C 1
ATOM 630 O O . SER A 1 88 ? -7.273 -11.980 -2.582 1.00 80.75 88 SER A O 1
ATOM 632 N N . ALA A 1 89 ? -8.908 -13.472 -2.678 1.00 85.25 89 ALA A N 1
ATOM 633 C CA . ALA A 1 89 ? -9.526 -12.851 -3.853 1.00 85.25 89 ALA A CA 1
ATOM 634 C C . ALA A 1 89 ? -10.039 -11.427 -3.544 1.00 85.25 89 ALA A C 1
ATOM 636 O O . ALA A 1 89 ? -9.881 -10.512 -4.354 1.00 85.25 89 ALA A O 1
ATOM 637 N N . ASP A 1 90 ? -10.572 -11.227 -2.336 1.00 89.69 90 ASP A N 1
ATOM 638 C CA . ASP A 1 90 ? -11.154 -9.963 -1.897 1.00 89.69 90 ASP A CA 1
ATOM 639 C C . ASP A 1 90 ? -10.222 -9.189 -0.967 1.00 89.69 90 ASP A C 1
ATOM 641 O O . ASP A 1 90 ? -9.662 -9.723 -0.006 1.00 89.69 90 ASP A O 1
ATOM 645 N N . HIS A 1 91 ? -10.094 -7.889 -1.233 1.00 89.88 91 HIS A N 1
ATOM 646 C CA . HIS A 1 91 ? -9.179 -7.012 -0.517 1.00 89.88 91 HIS A CA 1
ATOM 647 C C . HIS A 1 91 ? -9.859 -5.727 -0.058 1.00 89.88 91 HIS A C 1
ATOM 649 O O . HIS A 1 91 ? -10.372 -4.949 -0.862 1.00 89.88 91 HIS A O 1
ATOM 655 N N . PHE A 1 92 ? -9.746 -5.438 1.237 1.00 90.88 92 PHE A N 1
ATOM 656 C CA . PHE A 1 92 ? -10.024 -4.111 1.777 1.00 90.88 92 PHE A CA 1
ATOM 657 C C . PHE A 1 92 ? -8.727 -3.312 1.863 1.00 90.88 92 PHE A C 1
ATOM 659 O O . PHE A 1 92 ? -7.742 -3.760 2.449 1.00 90.88 92 PHE A O 1
ATOM 666 N N . THR A 1 93 ? -8.719 -2.108 1.292 1.00 89.88 93 THR A N 1
ATOM 667 C CA . THR A 1 93 ? -7.551 -1.221 1.345 1.00 89.88 93 THR A CA 1
ATOM 668 C C . THR A 1 93 ? -7.954 0.179 1.788 1.00 89.88 93 THR A C 1
ATOM 670 O O . THR A 1 93 ? -9.061 0.636 1.524 1.00 89.88 93 THR A O 1
ATOM 673 N N . GLY A 1 94 ? -7.030 0.881 2.444 1.00 88.19 94 GLY A N 1
ATOM 674 C CA . GLY A 1 94 ? -7.176 2.305 2.758 1.00 88.19 94 GLY A CA 1
ATOM 675 C C . GLY A 1 94 ? -6.752 3.234 1.614 1.00 88.19 94 GLY A C 1
ATOM 676 O O . GLY A 1 94 ? -6.513 4.419 1.857 1.00 88.19 94 GLY A O 1
ATOM 677 N N . TYR A 1 95 ? -6.578 2.719 0.389 1.00 86.62 95 TYR A N 1
ATOM 678 C CA . TYR A 1 95 ? -6.138 3.535 -0.741 1.00 86.62 95 TYR A CA 1
ATOM 679 C C . TYR A 1 95 ? -7.176 4.625 -1.039 1.00 86.62 95 TYR A C 1
ATOM 681 O O . TYR A 1 95 ? -8.378 4.385 -0.988 1.00 86.62 95 TYR A O 1
ATOM 689 N N . GLY A 1 96 ? -6.724 5.850 -1.307 1.00 83.25 96 GLY A N 1
ATOM 690 C CA . GLY A 1 96 ? -7.624 6.984 -1.538 1.00 83.25 96 GLY A CA 1
ATOM 691 C C . GLY A 1 96 ? -8.124 7.682 -0.267 1.00 83.25 96 GLY A C 1
ATOM 692 O O . GLY A 1 96 ? -8.589 8.818 -0.349 1.00 83.25 96 GLY A O 1
ATOM 693 N N . ALA A 1 97 ? -7.989 7.077 0.921 1.00 83.56 97 ALA A N 1
ATOM 694 C CA . ALA A 1 97 ? -8.495 7.679 2.158 1.00 83.56 97 ALA A CA 1
ATOM 695 C C . ALA A 1 97 ? -7.867 9.053 2.436 1.00 83.56 97 ALA A C 1
ATOM 697 O O . ALA A 1 97 ? -8.558 9.977 2.853 1.00 83.56 97 ALA A O 1
ATOM 698 N N . ARG A 1 98 ? -6.573 9.235 2.146 1.00 77.06 98 ARG A N 1
ATOM 699 C CA . ARG A 1 98 ? -5.884 10.525 2.324 1.00 77.06 98 ARG A CA 1
ATOM 700 C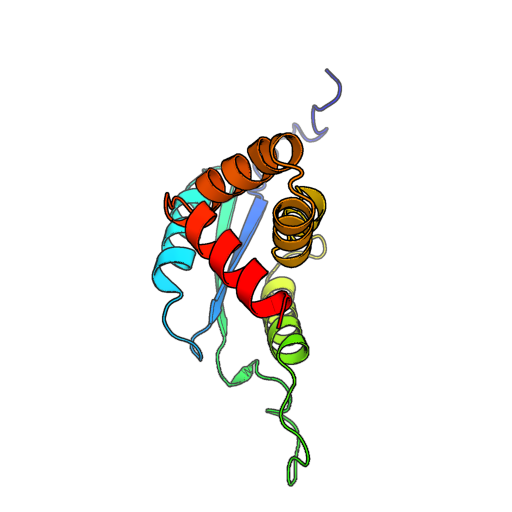 C . ARG A 1 98 ? -6.404 11.604 1.367 1.00 77.06 98 ARG A C 1
ATOM 702 O O . ARG A 1 98 ? -6.456 12.775 1.739 1.00 77.06 98 ARG A O 1
ATOM 709 N N . GLN A 1 99 ? -6.784 11.210 0.155 1.00 77.56 99 GLN A N 1
ATOM 710 C CA . GLN A 1 99 ? -7.347 12.074 -0.878 1.00 77.56 99 GLN A CA 1
ATOM 711 C C . GLN A 1 99 ? -8.768 12.509 -0.500 1.00 77.56 99 GLN A C 1
ATOM 713 O O . GLN A 1 99 ? -9.084 13.689 -0.605 1.00 77.56 99 GLN A O 1
ATOM 718 N N . VAL A 1 100 ? -9.585 11.576 0.002 1.00 75.25 100 VAL A N 1
ATOM 719 C CA . VAL A 1 100 ? -10.969 11.829 0.442 1.00 75.25 100 VAL A CA 1
ATOM 720 C C . VAL A 1 100 ? -11.022 12.622 1.748 1.00 75.25 100 VAL A C 1
ATOM 722 O O . VAL A 1 100 ? -11.861 13.500 1.910 1.00 75.25 100 VAL A O 1
ATOM 725 N N . LEU A 1 101 ? -10.108 12.357 2.685 1.00 71.56 101 LEU A N 1
ATOM 726 C CA . LEU A 1 101 ? -10.008 13.076 3.960 1.00 71.56 101 LEU A CA 1
ATOM 727 C C . LEU A 1 101 ? -9.336 14.450 3.826 1.00 71.56 101 LEU A C 1
ATOM 729 O O . LEU A 1 101 ? -8.885 15.013 4.825 1.00 71.56 101 LEU A O 1
ATOM 733 N N . ASP A 1 102 ? -9.285 15.004 2.610 1.00 68.50 102 ASP A N 1
ATOM 734 C CA . ASP A 1 102 ? -8.854 16.371 2.335 1.00 68.50 102 ASP A CA 1
ATOM 735 C C . ASP A 1 102 ? -7.384 16.681 2.676 1.00 68.50 102 ASP A C 1
ATOM 737 O O . ASP A 1 102 ? -6.962 17.839 2.650 1.00 68.50 102 ASP A O 1
ATOM 741 N N . ALA A 1 103 ? -6.575 15.652 2.939 1.00 70.56 103 ALA A N 1
ATOM 742 C CA . ALA A 1 103 ? -5.165 15.759 3.313 1.00 70.56 103 ALA A CA 1
ATOM 743 C C . ALA A 1 103 ? -4.210 15.695 2.100 1.00 70.56 103 ALA A C 1
ATOM 745 O O . ALA A 1 103 ? -3.019 15.391 2.249 1.00 70.56 103 ALA A O 1
ATOM 746 N N . HIS A 1 104 ? -4.718 15.964 0.890 1.00 75.69 104 HIS A N 1
ATOM 747 C CA . HIS A 1 104 ? -3.892 16.034 -0.313 1.00 75.69 104 HIS A CA 1
ATOM 748 C C . HIS A 1 104 ? -3.011 17.296 -0.279 1.00 75.69 104 HIS A C 1
ATOM 750 O O . HIS A 1 104 ? -3.554 18.396 -0.160 1.00 75.69 104 HIS A O 1
ATOM 756 N N . PRO A 1 105 ? -1.676 17.190 -0.430 1.00 74.88 105 PRO A N 1
ATOM 757 C CA . PRO A 1 105 ? -0.770 18.334 -0.306 1.00 74.88 105 PRO A CA 1
ATOM 758 C C . PRO A 1 105 ? -1.116 19.513 -1.218 1.00 74.88 105 PRO A C 1
ATOM 760 O O . PRO A 1 105 ? -1.046 20.648 -0.765 1.00 74.88 105 PRO A O 1
ATOM 763 N N . ALA A 1 106 ? -1.540 19.253 -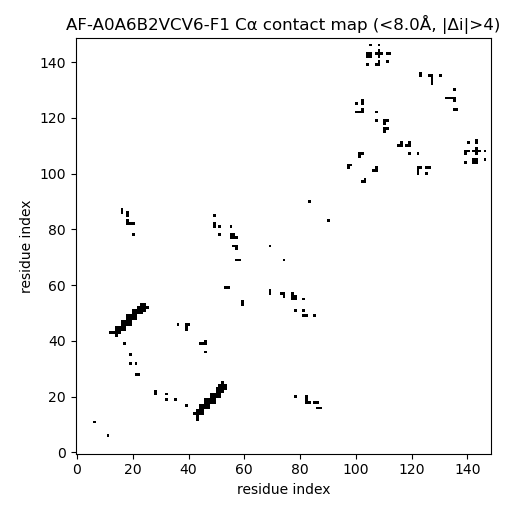2.460 1.00 79.38 106 ALA A N 1
ATOM 764 C CA . ALA A 1 106 ? -1.955 20.313 -3.384 1.00 79.38 106 ALA A CA 1
ATOM 765 C C . ALA A 1 106 ? -3.205 21.056 -2.884 1.00 79.38 106 ALA A C 1
ATOM 767 O O . ALA A 1 106 ? -3.209 22.273 -2.818 1.00 79.38 106 ALA A O 1
ATOM 768 N N . ARG A 1 107 ? -4.219 20.336 -2.388 1.00 81.38 107 ARG A N 1
ATOM 769 C CA . ARG A 1 107 ? -5.426 20.964 -1.837 1.00 81.38 107 ARG A CA 1
ATOM 770 C C . ARG A 1 107 ? -5.136 21.731 -0.548 1.00 81.38 107 ARG A C 1
ATOM 772 O O . ARG A 1 107 ? -5.690 22.801 -0.329 1.00 81.38 107 ARG A O 1
ATOM 779 N N . 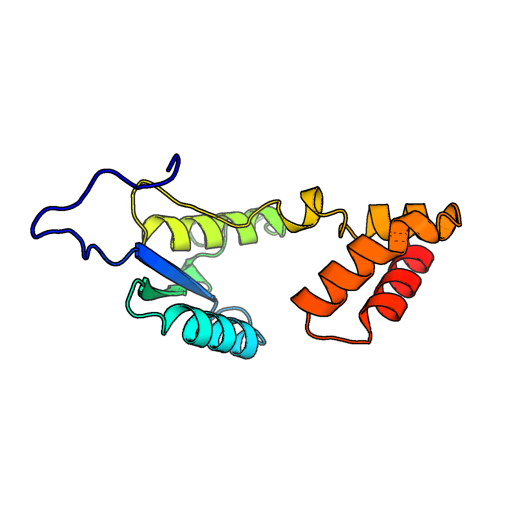LEU A 1 108 ? -4.268 21.200 0.315 1.00 83.12 108 LEU A N 1
ATOM 780 C CA . LEU A 1 108 ? -3.813 21.917 1.510 1.00 83.12 108 LEU A CA 1
ATOM 781 C C . LEU A 1 108 ? -3.025 23.179 1.139 1.00 83.12 1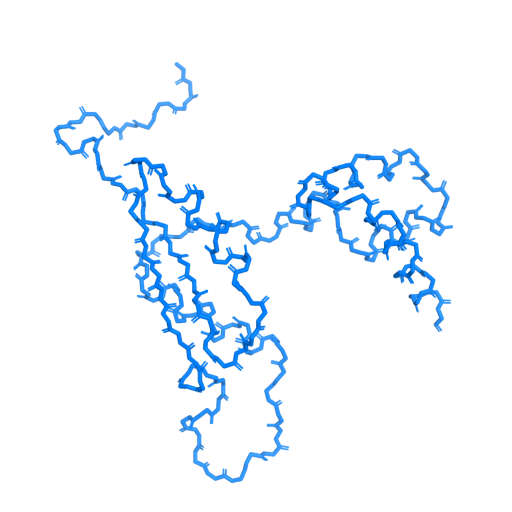08 LEU A C 1
ATOM 783 O O . LEU A 1 108 ? -3.169 24.201 1.808 1.00 83.12 108 LEU A O 1
ATOM 787 N N . ALA A 1 109 ? -2.226 23.117 0.073 1.00 82.62 109 ALA A N 1
ATOM 788 C CA . ALA A 1 109 ? -1.545 24.272 -0.485 1.00 82.62 109 ALA A CA 1
ATOM 789 C C . ALA A 1 109 ? -2.537 25.308 -1.021 1.00 82.62 109 ALA A C 1
ATOM 791 O O . ALA A 1 109 ? -2.446 26.461 -0.617 1.00 82.62 109 ALA A O 1
ATOM 792 N N . ASP A 1 110 ? -3.527 24.908 -1.817 1.00 84.69 110 ASP A N 1
ATOM 793 C CA . ASP A 1 110 ? -4.552 25.813 -2.346 1.00 84.69 110 ASP A CA 1
ATOM 794 C C . ASP A 1 110 ? -5.325 26.494 -1.217 1.00 84.69 110 ASP A C 1
ATOM 796 O O . ASP A 1 110 ? -5.455 27.712 -1.191 1.00 84.69 110 ASP A O 1
ATOM 800 N N . LEU A 1 111 ? -5.767 25.734 -0.208 1.00 86.38 111 LEU A N 1
ATOM 801 C CA . LEU A 1 111 ? -6.451 26.291 0.961 1.00 86.38 111 LEU A CA 1
ATOM 802 C C . LEU A 1 111 ? -5.571 27.286 1.735 1.00 86.38 111 LEU A C 1
ATOM 804 O O . LEU A 1 111 ? -6.083 28.263 2.289 1.00 86.38 111 LEU A O 1
ATOM 808 N N . LEU A 1 112 ? -4.261 27.043 1.795 1.00 85.88 112 LEU A N 1
ATOM 809 C CA . LEU A 1 112 ? -3.305 27.954 2.415 1.00 85.88 112 LEU A CA 1
ATOM 810 C C . LEU A 1 112 ? -3.113 29.226 1.577 1.00 85.88 112 LEU A C 1
ATOM 812 O O . LEU A 1 112 ? -3.155 30.322 2.141 1.00 85.88 112 LEU A O 1
ATOM 816 N N . MET A 1 113 ? -2.952 29.088 0.259 1.00 85.19 113 MET A N 1
ATOM 817 C CA . MET A 1 113 ? -2.776 30.196 -0.687 1.00 85.19 113 MET A CA 1
ATOM 818 C C . MET A 1 113 ? -4.038 31.070 -0.778 1.00 85.19 113 MET A C 1
ATOM 820 O O . MET A 1 113 ? -3.945 32.295 -0.696 1.00 85.19 113 MET A O 1
ATOM 824 N N . ASP A 1 114 ? -5.222 30.452 -0.782 1.00 89.94 114 ASP A N 1
ATOM 825 C CA . ASP A 1 114 ? -6.542 31.098 -0.725 1.00 89.94 114 ASP A CA 1
ATOM 826 C C . ASP A 1 114 ? -6.868 31.707 0.650 1.00 89.94 114 ASP A C 1
ATOM 828 O O . ASP A 1 114 ? -7.940 32.281 0.853 1.00 89.94 114 ASP A O 1
ATOM 832 N N . ARG A 1 115 ? -5.978 31.561 1.642 1.00 88.00 115 ARG A N 1
ATOM 833 C CA . ARG A 1 115 ? -6.172 32.012 3.032 1.00 88.00 115 ARG A CA 1
ATOM 834 C C . ARG A 1 115 ? -7.417 31.407 3.712 1.00 88.00 115 ARG A C 1
ATOM 836 O O . ARG A 1 115 ? -7.920 31.958 4.696 1.00 88.00 115 ARG A O 1
ATOM 843 N N . LYS A 1 116 ? -7.878 30.228 3.276 1.00 88.12 116 LYS A N 1
ATOM 844 C CA . LYS A 1 116 ? -9.036 29.479 3.813 1.00 88.12 116 LYS A CA 1
ATOM 845 C C . LYS A 1 116 ? -8.704 28.741 5.121 1.00 88.12 116 LYS A C 1
ATOM 847 O O . LYS A 1 116 ? -8.907 27.536 5.261 1.00 88.12 116 LYS A O 1
ATOM 852 N N . ARG A 1 117 ? -8.238 29.482 6.137 1.00 85.19 117 ARG A N 1
ATOM 853 C CA . ARG A 1 117 ? -7.722 28.950 7.420 1.00 85.19 117 ARG A CA 1
ATOM 854 C C . ARG A 1 117 ? -8.691 28.018 8.155 1.00 85.19 117 ARG A C 1
ATOM 856 O O . ARG A 1 117 ? -8.257 27.017 8.713 1.00 85.19 117 ARG A O 1
ATOM 863 N N . ARG A 1 118 ? -9.999 28.306 8.127 1.00 89.25 118 ARG A N 1
ATOM 864 C CA . ARG A 1 118 ? -11.030 27.466 8.774 1.00 89.25 118 ARG A CA 1
ATOM 865 C C . ARG A 1 118 ? -11.097 26.057 8.174 1.00 89.25 118 ARG A C 1
ATOM 867 O O . ARG A 1 118 ? -11.262 25.090 8.909 1.00 89.25 118 ARG A O 1
ATOM 874 N N . HIS A 1 119 ? -10.905 25.940 6.862 1.00 86.06 119 HIS A N 1
ATOM 875 C CA . HIS A 1 119 ? -10.957 24.666 6.142 1.00 86.06 119 HIS A CA 1
ATOM 876 C C . HIS A 1 119 ? -9.660 23.852 6.267 1.00 86.06 119 HIS A C 1
ATOM 878 O O . HIS A 1 119 ? -9.663 22.667 5.958 1.00 86.06 119 HIS A O 1
ATOM 884 N N . LEU A 1 120 ? -8.571 24.452 6.767 1.00 84.06 120 LEU A N 1
ATOM 885 C CA . LEU A 1 120 ? -7.304 23.759 7.025 1.00 84.06 120 LEU A CA 1
ATOM 886 C C . LEU A 1 120 ? -7.280 23.001 8.355 1.00 84.06 120 LEU A C 1
ATOM 888 O O . LEU A 1 120 ? -6.550 22.021 8.475 1.00 84.06 120 LEU A O 1
ATOM 892 N N . VAL A 1 121 ? -8.068 23.425 9.350 1.00 86.31 121 VAL A N 1
ATOM 893 C CA . VAL A 1 121 ? -7.971 22.900 10.724 1.00 86.31 121 VAL A CA 1
ATOM 894 C C . VAL A 1 121 ? -8.195 21.388 10.773 1.00 86.31 121 VAL A C 1
ATOM 896 O O . VAL A 1 121 ? -7.360 20.657 11.301 1.00 86.31 121 VAL A O 1
ATOM 899 N N . ARG A 1 122 ? -9.304 20.904 10.200 1.00 84.81 122 ARG A N 1
ATOM 900 C CA . ARG A 1 122 ? -9.666 19.479 10.247 1.00 84.81 122 ARG A CA 1
ATOM 901 C C . ARG A 1 122 ? -8.695 18.595 9.444 1.00 84.81 122 ARG A C 1
ATOM 903 O O . ARG A 1 122 ? -8.230 17.612 10.020 1.00 84.81 122 ARG A O 1
ATOM 910 N N . PRO A 1 123 ? -8.339 18.922 8.186 1.00 83.62 123 PRO A N 1
ATOM 911 C CA . PRO A 1 123 ? -7.375 18.131 7.421 1.00 83.62 123 PRO A CA 1
ATOM 912 C C . PRO A 1 123 ? -5.974 18.097 8.040 1.00 83.62 123 PRO A C 1
ATOM 914 O O . PRO A 1 123 ? -5.364 17.033 8.111 1.00 83.62 123 PRO A O 1
ATOM 917 N N . VAL A 1 124 ? -5.472 19.232 8.545 1.00 83.38 124 VAL A N 1
ATOM 918 C CA . VAL A 1 124 ? -4.152 19.293 9.195 1.00 83.38 124 VAL A CA 1
ATOM 919 C C . VAL A 1 124 ? -4.159 18.509 10.505 1.00 83.38 124 VAL A C 1
ATOM 921 O O . VAL A 1 124 ? -3.232 17.746 10.743 1.00 83.38 124 VAL A O 1
ATOM 924 N N . ALA A 1 125 ? -5.210 18.615 11.324 1.00 83.75 125 ALA A N 1
ATOM 925 C CA . ALA A 1 125 ? -5.326 17.826 12.552 1.00 83.75 125 ALA A CA 1
ATOM 926 C C . ALA A 1 125 ? -5.403 16.315 12.272 1.00 83.75 125 ALA A C 1
ATOM 928 O O . ALA A 1 125 ? -4.752 15.525 12.959 1.00 83.75 125 ALA A O 1
ATOM 929 N N . ALA A 1 126 ? -6.166 15.910 11.250 1.00 81.75 126 ALA A N 1
ATOM 930 C CA . ALA A 1 126 ? -6.232 14.518 10.814 1.00 81.75 126 ALA A CA 1
ATOM 931 C C . ALA A 1 126 ? -4.858 14.013 10.350 1.00 81.75 126 ALA A C 1
ATOM 933 O O . ALA A 1 126 ? -4.452 12.912 10.720 1.00 81.75 126 ALA A O 1
ATOM 934 N N . LEU A 1 127 ? -4.120 14.840 9.605 1.00 76.69 127 LEU A N 1
ATOM 935 C CA . LEU A 1 127 ? -2.796 14.494 9.110 1.00 76.69 127 LEU A CA 1
ATOM 936 C C . LEU A 1 127 ? -1.740 14.434 10.226 1.00 76.69 127 LEU A C 1
ATOM 938 O O . LEU A 1 127 ? -0.973 13.481 10.274 1.00 76.69 127 LEU A O 1
ATOM 942 N N . THR A 1 128 ? -1.743 15.381 11.167 1.00 82.75 128 THR A N 1
ATOM 943 C CA . THR A 1 128 ? -0.885 15.351 12.365 1.00 82.75 128 THR A CA 1
ATOM 944 C C . THR A 1 128 ? -1.106 14.079 13.178 1.00 82.75 128 THR A C 1
ATOM 946 O O . THR A 1 128 ? -0.141 13.470 13.635 1.00 82.75 128 THR A O 1
ATOM 949 N N . ARG A 1 129 ? -2.366 13.645 13.334 1.00 81.56 129 ARG A N 1
ATOM 950 C CA . ARG A 1 129 ? -2.698 12.389 14.021 1.00 81.56 129 ARG A CA 1
ATOM 951 C C . ARG A 1 129 ? -2.191 11.166 13.256 1.00 81.56 129 ARG A C 1
ATOM 953 O O . ARG A 1 129 ? -1.682 10.250 13.887 1.00 81.56 129 ARG A O 1
ATOM 960 N N . ALA A 1 130 ? -2.340 11.146 11.932 1.00 75.25 130 ALA A N 1
ATOM 961 C CA . ALA A 1 130 ? -1.922 10.018 11.099 1.00 75.25 130 ALA A CA 1
ATOM 962 C C . ALA A 1 130 ? -0.392 9.880 11.003 1.00 75.25 130 ALA A C 1
ATOM 964 O O . ALA A 1 130 ? 0.126 8.775 11.115 1.00 75.25 130 ALA A O 1
ATOM 965 N N . ASP A 1 131 ? 0.325 10.995 10.830 1.00 74.00 131 ASP A N 1
ATOM 966 C CA . ASP A 1 131 ? 1.789 11.012 10.709 1.00 74.00 131 ASP A CA 1
ATOM 967 C C . ASP A 1 131 ? 2.493 10.976 12.083 1.00 74.00 131 ASP A C 1
ATOM 969 O O . ASP A 1 131 ? 3.712 10.820 12.143 1.00 74.00 131 ASP A O 1
ATOM 973 N N . GLY A 1 132 ? 1.762 11.191 13.186 1.00 74.69 132 GLY A N 1
ATOM 974 C CA . GLY A 1 132 ? 2.332 11.309 14.534 1.00 74.69 132 GLY A CA 1
ATOM 975 C C . GLY A 1 132 ? 3.306 12.485 14.689 1.00 74.69 132 GLY A C 1
ATOM 976 O O . GLY A 1 132 ? 4.163 12.470 15.567 1.00 74.69 132 GLY A O 1
ATOM 977 N N . SER A 1 133 ? 3.219 13.498 13.817 1.00 75.38 133 SER A N 1
ATOM 978 C CA . SER A 1 133 ? 4.224 14.558 13.698 1.00 75.38 133 SER A CA 1
ATOM 979 C C . SER A 1 133 ? 3.624 15.952 13.836 1.00 75.38 133 SER A C 1
ATOM 981 O O . SER A 1 133 ? 2.764 16.361 13.059 1.00 75.38 133 SER A O 1
ATOM 983 N N . VAL A 1 134 ? 4.167 16.745 14.762 1.00 79.12 134 VAL A N 1
ATOM 984 C CA . VAL A 1 134 ? 3.809 18.165 14.940 1.00 79.12 134 VAL A CA 1
ATOM 985 C C . VAL A 1 134 ? 4.339 19.075 13.823 1.00 79.12 134 VAL A C 1
ATOM 987 O O . VAL A 1 134 ? 3.940 20.232 13.738 1.00 79.12 134 VAL A O 1
ATOM 990 N N . LEU A 1 135 ? 5.211 18.568 12.941 1.00 83.31 135 LEU A N 1
ATOM 991 C CA . LEU A 1 135 ? 5.816 19.328 11.836 1.00 83.31 135 LEU A CA 1
ATOM 992 C C . LEU A 1 135 ? 4.951 19.359 10.569 1.00 83.31 135 LEU A C 1
ATOM 994 O O . LEU A 1 135 ? 5.312 20.018 9.590 1.00 83.31 135 LEU A O 1
ATOM 998 N N . VAL A 1 136 ? 3.808 18.670 10.568 1.00 78.88 136 VAL A N 1
ATOM 999 C CA . VAL A 1 136 ? 2.868 18.643 9.439 1.00 78.88 136 VAL A CA 1
ATOM 1000 C C . VAL A 1 136 ? 2.505 20.050 8.931 1.00 78.88 136 VAL A C 1
ATOM 1002 O O . VAL A 1 136 ? 2.608 20.262 7.721 1.00 78.88 136 VAL A O 1
ATOM 1005 N N . PRO A 1 137 ? 2.181 21.050 9.781 1.00 76.19 137 PRO A N 1
ATOM 1006 C CA . PRO A 1 137 ? 1.878 22.403 9.309 1.00 76.19 137 PRO A CA 1
ATOM 1007 C C . PRO A 1 137 ? 3.039 23.053 8.540 1.00 76.19 137 PRO A C 1
ATOM 1009 O O . PRO A 1 137 ? 2.821 23.676 7.501 1.00 76.19 137 PRO A O 1
ATOM 1012 N N . ALA A 1 138 ? 4.278 22.871 9.007 1.00 81.69 138 ALA A N 1
ATOM 1013 C CA . ALA A 1 138 ? 5.466 23.417 8.352 1.00 81.69 138 ALA A CA 1
ATOM 1014 C C . ALA A 1 138 ? 5.729 22.743 6.994 1.00 81.69 138 ALA A C 1
ATOM 1016 O O . ALA A 1 138 ? 6.057 23.419 6.019 1.00 81.69 138 ALA A O 1
ATOM 1017 N N . ARG A 1 139 ? 5.519 21.422 6.899 1.00 80.62 139 ARG A N 1
ATOM 1018 C CA . ARG A 1 139 ? 5.626 20.674 5.633 1.00 80.62 139 ARG A CA 1
ATOM 1019 C C . ARG A 1 139 ? 4.567 21.107 4.622 1.00 80.62 139 ARG A C 1
ATOM 1021 O O . ARG A 1 139 ? 4.893 21.282 3.451 1.00 80.62 139 ARG A O 1
ATOM 1028 N N . VAL A 1 140 ? 3.330 21.327 5.071 1.00 76.75 140 VAL A N 1
ATOM 1029 C CA . VAL A 1 140 ? 2.245 21.859 4.229 1.00 76.75 140 VAL A CA 1
ATOM 1030 C C . VAL A 1 140 ? 2.609 23.247 3.703 1.00 76.75 140 VAL A C 1
ATOM 1032 O O . VAL A 1 140 ? 2.494 23.491 2.505 1.00 76.75 140 VAL A O 1
ATOM 1035 N N . TYR A 1 141 ? 3.119 24.129 4.567 1.00 80.06 141 TYR A N 1
ATOM 1036 C CA . TYR A 1 141 ? 3.570 25.462 4.167 1.00 80.06 141 TYR A CA 1
ATOM 1037 C C . TYR A 1 141 ? 4.708 25.412 3.133 1.00 80.06 141 TYR A C 1
ATOM 1039 O O . TYR A 1 141 ? 4.657 26.100 2.113 1.00 80.06 141 TYR A O 1
ATOM 1047 N N . GLY A 1 142 ? 5.718 24.565 3.356 1.00 80.94 142 GLY A N 1
ATOM 1048 C CA . GLY A 1 142 ? 6.823 24.373 2.413 1.00 80.94 142 GLY A CA 1
ATOM 1049 C C . GLY A 1 142 ? 6.364 23.825 1.059 1.00 80.94 142 GLY A C 1
ATOM 1050 O O . GLY A 1 142 ? 6.787 24.325 0.017 1.00 80.94 142 GLY A O 1
ATOM 1051 N N . ALA A 1 143 ? 5.455 22.845 1.065 1.00 79.50 143 ALA A N 1
ATOM 1052 C CA . ALA A 1 143 ? 4.872 22.288 -0.153 1.00 79.50 143 ALA A CA 1
ATOM 1053 C C . ALA A 1 143 ? 4.075 23.340 -0.936 1.00 79.50 143 ALA A C 1
ATOM 1055 O O . ALA A 1 143 ? 4.252 23.455 -2.147 1.00 79.50 143 ALA A O 1
ATOM 1056 N N . ALA A 1 144 ? 3.267 24.150 -0.248 1.00 79.62 144 ALA A N 1
ATOM 1057 C CA . ALA A 1 144 ? 2.514 25.233 -0.870 1.00 79.62 144 ALA A CA 1
ATOM 1058 C C . ALA A 1 144 ? 3.423 26.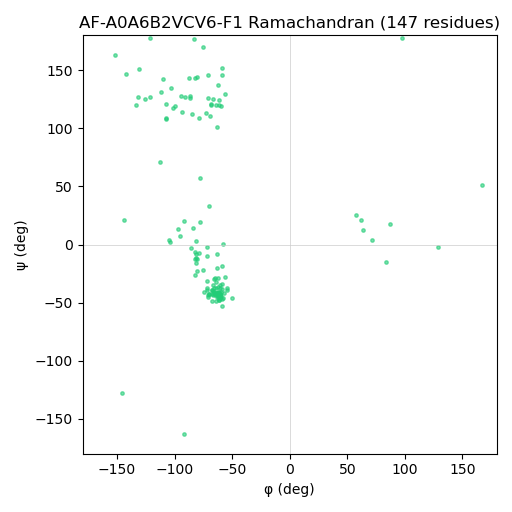269 -1.530 1.00 79.62 144 ALA A C 1
ATOM 1060 O O . ALA A 1 144 ? 3.209 26.655 -2.675 1.00 79.62 144 ALA A O 1
ATOM 1061 N N . ARG A 1 145 ? 4.503 26.656 -0.844 1.00 80.56 145 ARG A N 1
ATOM 1062 C CA . ARG A 1 145 ? 5.498 27.580 -1.395 1.00 80.56 145 ARG A CA 1
ATOM 1063 C C . ARG A 1 145 ? 6.226 27.008 -2.613 1.00 80.56 145 ARG A C 1
ATOM 1065 O O . ARG A 1 145 ? 6.613 27.777 -3.486 1.00 80.56 145 ARG A O 1
ATOM 1072 N N . ARG A 1 146 ? 6.4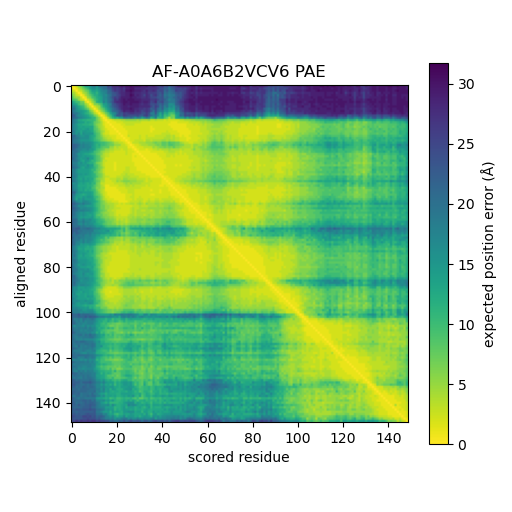37 25.689 -2.664 1.00 80.56 146 ARG A N 1
ATOM 1073 C CA . ARG A 1 146 ? 7.051 25.019 -3.819 1.00 80.56 146 ARG A CA 1
ATOM 1074 C C . ARG A 1 146 ? 6.115 24.978 -5.024 1.00 80.56 146 ARG A C 1
ATOM 1076 O O . ARG A 1 146 ? 6.598 25.146 -6.127 1.00 80.56 146 ARG A O 1
ATOM 1083 N N . LEU A 1 147 ? 4.820 24.753 -4.808 1.00 74.19 147 LEU A N 1
ATOM 1084 C CA . LEU A 1 147 ? 3.811 24.701 -5.875 1.00 74.19 147 LEU A CA 1
ATOM 1085 C C . LEU A 1 147 ? 3.443 26.085 -6.430 1.00 74.19 147 LEU A C 1
ATOM 1087 O O . LEU A 1 147 ? 2.944 26.182 -7.541 1.00 74.19 147 LEU A O 1
ATOM 1091 N N . ALA A 1 148 ? 3.680 27.147 -5.660 1.00 70.56 148 ALA A N 1
ATOM 1092 C CA . ALA A 1 148 ? 3.471 28.528 -6.089 1.00 70.56 148 ALA A CA 1
ATOM 1093 C C . ALA A 1 148 ? 4.630 29.105 -6.934 1.00 70.56 148 ALA A C 1
ATOM 1095 O O . ALA A 1 148 ? 4.611 30.297 -7.242 1.00 70.56 148 ALA A O 1
ATOM 1096 N N . ARG A 1 149 ? 5.656 28.302 -7.237 1.00 63.88 149 ARG A N 1
ATOM 1097 C CA . ARG A 1 149 ? 6.790 28.640 -8.108 1.00 63.88 149 ARG A CA 1
ATOM 1098 C C . ARG A 1 149 ? 6.702 27.826 -9.384 1.00 63.88 149 ARG A C 1
ATOM 1100 O O . ARG A 1 149 ? 7.059 28.402 -10.428 1.00 63.88 149 ARG A O 1
#

pLDDT: mean 82.05, std 13.29, range [34.88, 94.62]

Solvent-accessible surface area (backbone atoms only — not comparable to full-atom values): 9214 Å² total; per-residue (Å²): 120,96,81,70,78,90,61,87,54,103,70,66,69,76,43,48,76,41,74,44,69,44,58,73,73,51,86,90,48,64,72,58,53,51,51,50,51,61,65,35,67,41,86,62,36,40,68,44,80,43,77,47,35,68,90,47,39,68,68,70,88,56,85,74,88,77,91,68,81,77,52,73,66,51,44,52,50,35,50,49,47,59,41,48,70,74,51,61,99,73,82,90,74,74,77,63,49,55,60,74,56,53,53,33,65,68,59,47,15,50,36,56,75,72,63,40,61,81,74,44,52,63,26,52,52,53,46,26,64,72,70,73,33,91,58,48,66,60,52,45,52,53,51,29,59,59,73,75,106

Foldseek 3Di:
DPPPDPDPDPPNQPQAEAFAEDEPADDDCVVVVVVSVVVQVPSSHDYDYQYDYPVQAPPPPPDDDDPDDDDPVRRVVSSVCSRCVPHDPDDDDCPCVLVVQQLDLVSLLVCVVVVVVVVNPRNQVVVCVVVVDPCSVVVSVVSSVVVVD

Secondary structure (DSSP, 8-state):
-TT--S--STTTT--EEEEEEEETTS-S-HHHHHHHHHHHTSTTEEEEEEEE-GGGSTTTT--S--SSPPPHHHHHHHHHHHHHHTS-SS----TTHHHHTT--HHHHHHHHHTT-HHHHHHHHHHHHHHHT-TTHHHHHHHHHHHHT-

Sequence (149 aa):
NPGTLLGHGAGAGERLLAVTFNDLAVGGREAELERAGTLAANPRLHHVVVTGGEDVLPYVDLDGPLTDEPGPSLVTAARHRARLAAGSADHFTGYGARQVLDAHPARLADLLMDRKRRHLVRPVAALTRADGSVLVPARVYGAARRLAR

Radius of gyration: 20.0 Å; Cα contacts (8 Å, |Δi|>4): 132; chains: 1; bounding box: 47×55×42 Å